Protein AF-A0A4V3WN75-F1 (afdb_monomer_lite)

pLDDT: mean 80.57, std 17.69, range [36.09, 96.06]

Foldseek 3Di:
DDDDDDDDPDPPPPPPDDDPDDPPPQPPVRVVVVVVVVVVVVVVVVVVVVVVVVVVVVVVVVVVVVVVVLVVDDPVVSVVVVVVVVVVVVVVVVVVVVVVVVVVVVVVVCVVPNDDDDDDPVCVVVDDPVVVVVVVVVVVVVVVPGD

Secondary structure (DSSP, 8-state):
---------------------------HHHHHHHHHHHHHHHHHHHHHHHHHHHHHHHHHHHHHHHHHHHHHS-HHHHHHHHHHHHHHHHHHHHHHHHHHHHHHHHHHHHHHH--------TTGGGS-HHHHHHHHHHHHHHHHT--

Radius of gyration: 31.67 Å; chains: 1; bounding box: 72×55×80 Å

Sequence (147 aa):
MEETKENEEITVENEANDSGSPPAALSKNAQKKLVKQQRREAKKAEKKAAMKEQKKREAERKRKEWDEMLGSLTEEERSKVIESRKGMRKERMEKRSEERDKKIERLSAAKQHGQNIVLDLQFSHLMTPSEINSLVQQVFFASLFLP

Structure (mmCIF, N/CA/C/O backbone):
data_AF-A0A4V3WN75-F1
#
_entry.id   AF-A0A4V3WN75-F1
#
loop_
_atom_site.group_PDB
_atom_site.id
_atom_site.type_symbol
_atom_site.label_atom_id
_atom_site.label_alt_id
_atom_site.label_comp_id
_atom_site.label_asym_id
_atom_site.label_entity_id
_atom_site.label_seq_id
_atom_site.pdbx_PDB_ins_code
_atom_site.Cartn_x
_atom_site.Cartn_y
_atom_site.Cartn_z
_atom_site.occupancy
_atom_site.B_iso_or_equiv
_atom_site.auth_seq_id
_atom_site.auth_comp_id
_atom_site.auth_asym_id
_atom_site.auth_atom_id
_atom_site.pdbx_PDB_model_num
ATOM 1 N N . MET A 1 1 ? 41.779 -10.413 42.296 1.00 40.72 1 MET A N 1
ATOM 2 C CA . MET A 1 1 ? 40.629 -11.052 41.631 1.00 40.72 1 MET A CA 1
ATOM 3 C C . MET A 1 1 ? 39.692 -9.919 41.261 1.00 40.72 1 MET A C 1
ATOM 5 O O . MET A 1 1 ? 38.947 -9.451 42.109 1.00 40.72 1 MET A O 1
ATOM 9 N N . GLU A 1 2 ? 40.084 -9.173 40.231 1.00 42.94 2 GLU A N 1
ATOM 10 C CA . GLU A 1 2 ? 39.791 -9.441 38.801 1.00 42.94 2 GLU A CA 1
ATOM 11 C C . GLU A 1 2 ? 38.409 -8.883 38.469 1.00 42.94 2 GLU A C 1
ATOM 13 O O . GLU A 1 2 ? 37.389 -9.378 38.930 1.00 42.94 2 GLU A O 1
ATOM 18 N N . GLU A 1 3 ? 38.403 -7.649 37.971 1.00 39.78 3 GLU A N 1
ATOM 19 C CA . GLU A 1 3 ? 38.390 -7.324 36.533 1.00 39.78 3 GLU A CA 1
ATOM 20 C C . GLU A 1 3 ? 36.990 -7.511 35.945 1.00 39.78 3 GLU A C 1
ATOM 22 O O . GLU A 1 3 ? 36.587 -8.597 35.537 1.00 39.78 3 GLU A O 1
ATOM 27 N N . THR A 1 4 ? 36.258 -6.402 35.848 1.00 43.72 4 THR A N 1
ATOM 28 C CA . THR A 1 4 ? 35.218 -6.263 34.827 1.00 43.72 4 THR A CA 1
ATOM 29 C C . THR A 1 4 ? 35.635 -5.131 33.904 1.00 43.72 4 THR A C 1
ATOM 31 O O . THR A 1 4 ? 35.861 -4.002 34.326 1.00 43.72 4 THR A O 1
ATOM 34 N N . LYS A 1 5 ? 35.854 -5.539 32.656 1.00 47.25 5 LYS A N 1
ATOM 35 C CA . LYS A 1 5 ? 36.450 -4.805 31.549 1.00 47.25 5 LYS A CA 1
ATOM 36 C C . LYS A 1 5 ? 35.663 -3.546 31.203 1.00 47.25 5 LYS A C 1
ATOM 38 O O . LYS A 1 5 ? 34.451 -3.595 30.993 1.00 47.25 5 LYS A O 1
ATOM 43 N N . GLU A 1 6 ? 36.409 -2.457 31.089 1.00 44.34 6 GLU A N 1
ATOM 44 C CA . GLU A 1 6 ? 36.074 -1.275 30.307 1.00 44.34 6 GLU A CA 1
ATOM 45 C C . GLU A 1 6 ? 35.770 -1.715 28.8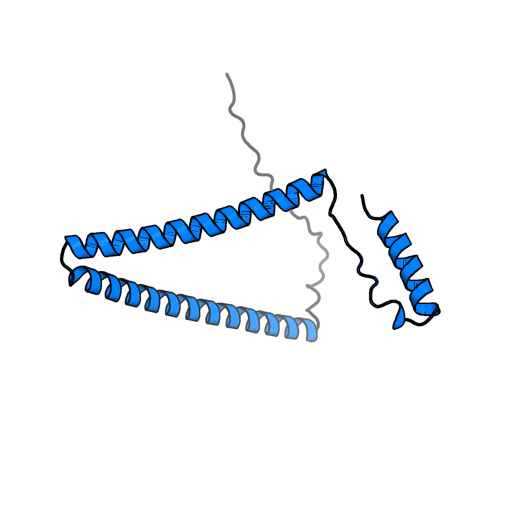68 1.00 44.34 6 GLU A C 1
ATOM 47 O O . GLU A 1 6 ? 36.532 -2.475 28.271 1.00 44.34 6 GLU A O 1
ATOM 52 N N . ASN A 1 7 ? 34.626 -1.288 28.330 1.00 45.09 7 ASN A N 1
ATOM 53 C CA . ASN A 1 7 ? 34.304 -1.467 26.919 1.00 45.09 7 ASN A CA 1
ATOM 54 C C . ASN A 1 7 ? 34.463 -0.111 26.237 1.00 45.09 7 ASN A C 1
ATOM 56 O O . ASN A 1 7 ? 33.758 0.847 26.553 1.00 45.09 7 ASN A O 1
ATOM 60 N N . GLU A 1 8 ? 35.443 -0.084 25.345 1.00 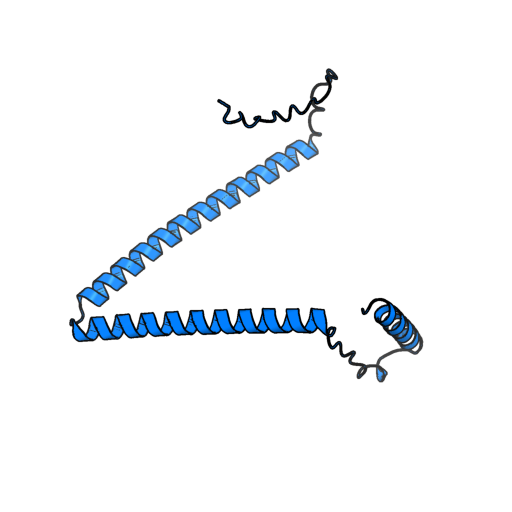45.97 8 GLU A N 1
ATOM 61 C CA . GLU A 1 8 ? 35.992 1.049 24.617 1.00 45.97 8 GLU A CA 1
ATOM 62 C C . GLU A 1 8 ? 34.919 1.798 23.814 1.00 45.97 8 GLU A C 1
ATOM 64 O O . GLU A 1 8 ? 34.273 1.254 22.913 1.00 45.97 8 GLU A O 1
ATOM 69 N N . GLU A 1 9 ? 34.755 3.083 24.119 1.00 41.62 9 GLU A N 1
ATOM 70 C CA . GLU A 1 9 ? 34.101 4.041 23.237 1.00 41.62 9 GLU A CA 1
ATOM 71 C C . GLU A 1 9 ? 35.066 4.332 22.082 1.00 41.62 9 GLU A C 1
ATOM 73 O O . GLU A 1 9 ? 35.965 5.163 22.187 1.00 41.62 9 GLU A O 1
ATOM 78 N N . ILE A 1 10 ? 34.920 3.586 20.985 1.00 41.56 10 ILE A N 1
ATOM 79 C CA . ILE A 1 10 ? 35.647 3.844 19.741 1.00 41.56 10 ILE A CA 1
ATOM 80 C C . ILE A 1 10 ? 35.120 5.159 19.160 1.00 41.56 10 ILE A C 1
ATOM 82 O O . ILE A 1 10 ? 34.100 5.215 18.467 1.00 41.56 10 ILE A O 1
ATOM 86 N N . THR A 1 11 ? 35.851 6.225 19.456 1.00 37.69 11 THR A N 1
ATOM 87 C CA . THR A 1 11 ? 35.901 7.465 18.695 1.00 37.69 11 THR A CA 1
ATOM 88 C C . THR A 1 11 ? 36.297 7.146 17.254 1.00 37.69 11 THR A C 1
ATOM 90 O O . THR A 1 11 ? 37.451 6.863 16.948 1.00 37.69 11 THR A O 1
ATOM 93 N N . VAL A 1 12 ? 35.335 7.198 16.331 1.00 43.03 12 VAL A N 1
ATOM 94 C CA . VAL A 1 12 ? 35.658 7.287 14.901 1.00 43.03 12 VAL A CA 1
ATOM 95 C C . VAL A 1 12 ? 35.895 8.757 14.586 1.00 43.03 12 VAL A C 1
ATOM 97 O O . VAL A 1 12 ? 34.994 9.493 14.178 1.00 43.03 12 VAL A O 1
A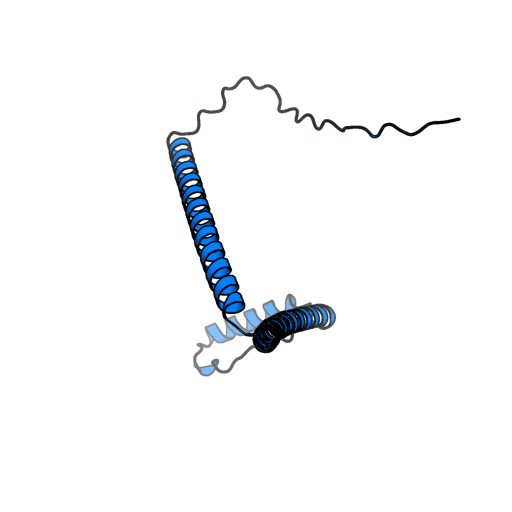TOM 100 N N . GLU A 1 13 ? 37.127 9.184 14.835 1.00 37.66 13 GLU A N 1
ATOM 101 C CA . GLU A 1 13 ? 37.688 10.410 14.290 1.00 37.66 13 GLU A CA 1
ATOM 102 C C . GLU A 1 13 ? 37.754 10.254 12.766 1.00 37.66 13 GLU A C 1
ATOM 104 O O . GLU A 1 13 ? 38.574 9.521 12.221 1.00 37.66 13 GLU A O 1
ATOM 109 N N . ASN A 1 14 ? 36.838 10.911 12.052 1.00 40.62 14 ASN A N 1
ATOM 110 C CA . ASN A 1 14 ? 37.013 11.126 10.621 1.00 40.62 14 ASN A CA 1
ATOM 111 C C . ASN A 1 14 ? 38.048 12.238 10.449 1.00 40.62 14 ASN A C 1
ATOM 113 O O . ASN A 1 14 ? 37.702 13.420 10.381 1.00 40.62 14 ASN A O 1
ATOM 117 N N . GLU A 1 15 ? 39.315 11.838 10.372 1.00 41.19 15 GLU A N 1
ATOM 118 C CA . GLU A 1 15 ? 40.395 12.640 9.810 1.00 41.19 15 GLU A CA 1
ATOM 119 C C . GLU A 1 15 ? 40.069 12.973 8.343 1.00 41.19 15 GLU A C 1
ATOM 121 O O . GLU A 1 15 ? 40.392 12.243 7.407 1.00 41.19 15 GLU A O 1
ATOM 126 N N . ALA A 1 16 ? 39.402 14.105 8.124 1.00 42.50 16 ALA A N 1
ATOM 127 C CA . ALA A 1 16 ? 39.393 14.778 6.835 1.00 42.50 16 ALA A CA 1
ATOM 128 C C . ALA A 1 16 ? 40.512 15.821 6.847 1.00 42.50 16 ALA A C 1
ATOM 130 O O . ALA A 1 16 ? 40.318 16.966 7.244 1.00 42.50 16 ALA A O 1
ATOM 131 N N . ASN A 1 17 ? 41.686 15.335 6.453 1.00 38.03 17 ASN A N 1
ATOM 132 C CA . ASN A 1 17 ? 42.842 16.036 5.908 1.00 38.03 17 ASN A CA 1
ATOM 133 C C . ASN A 1 17 ? 42.662 17.556 5.700 1.00 38.03 17 ASN A C 1
ATOM 135 O O . ASN A 1 17 ? 41.849 18.002 4.882 1.00 38.03 17 ASN A O 1
ATOM 139 N N . ASP A 1 18 ? 43.491 18.324 6.405 1.00 42.84 18 ASP A N 1
ATOM 140 C CA . ASP A 1 18 ? 43.749 19.736 6.155 1.00 42.84 18 ASP A CA 1
ATOM 141 C C . ASP A 1 18 ? 44.223 19.930 4.707 1.00 42.84 18 ASP A C 1
ATOM 143 O O . ASP A 1 18 ? 45.334 19.579 4.314 1.00 42.84 18 ASP A O 1
ATOM 147 N N . SER A 1 19 ? 43.350 20.509 3.892 1.00 36.09 19 SER A N 1
ATOM 148 C CA . SER A 1 19 ? 43.785 21.335 2.779 1.00 36.09 19 SER A CA 1
ATOM 149 C C . SER A 1 19 ? 42.983 22.623 2.866 1.00 36.09 19 SER A C 1
ATOM 151 O O . SER A 1 19 ? 41.780 22.636 2.599 1.00 36.09 19 SER A O 1
ATOM 153 N N . GLY A 1 20 ? 43.650 23.693 3.307 1.00 40.94 20 GLY A N 1
ATOM 154 C CA . GLY A 1 20 ? 43.143 25.059 3.428 1.00 40.94 20 GLY A CA 1
ATOM 155 C C . GLY A 1 20 ? 42.614 25.636 2.112 1.00 40.94 20 GLY A C 1
ATOM 156 O O . GLY A 1 20 ? 43.184 26.554 1.529 1.00 40.94 20 GLY A O 1
ATOM 157 N N . SER A 1 21 ? 41.482 25.113 1.659 1.00 39.09 21 SER A N 1
ATOM 158 C CA . SER A 1 21 ? 40.660 25.652 0.593 1.00 39.09 21 SER A CA 1
ATOM 159 C C . SER A 1 21 ? 39.279 25.938 1.189 1.00 39.09 21 SER A C 1
ATOM 161 O O . SER A 1 21 ? 38.672 25.047 1.787 1.00 39.09 21 SER A O 1
ATOM 163 N N . PRO A 1 22 ? 38.771 27.184 1.108 1.00 46.84 22 PRO A N 1
ATOM 164 C CA . PRO A 1 22 ? 37.424 27.477 1.578 1.00 46.84 22 PRO A CA 1
ATOM 165 C C . PRO A 1 22 ? 36.457 26.543 0.841 1.00 46.84 22 PRO A C 1
ATOM 167 O O . PRO A 1 22 ? 36.661 26.327 -0.359 1.00 46.84 22 PRO A O 1
ATOM 170 N N . PRO A 1 23 ? 35.427 25.983 1.512 1.00 54.22 23 PRO A N 1
ATOM 171 C CA . PRO A 1 23 ? 34.489 25.069 0.872 1.00 54.22 23 PRO A CA 1
ATOM 172 C C . PRO A 1 23 ? 34.001 25.748 -0.396 1.00 54.22 23 PRO A C 1
ATOM 174 O O . PRO A 1 23 ? 33.416 26.830 -0.304 1.00 54.22 23 PRO A O 1
ATOM 177 N N . ALA A 1 24 ? 34.339 25.173 -1.558 1.00 59.03 24 ALA A N 1
ATOM 178 C CA . ALA A 1 24 ? 34.107 25.796 -2.853 1.00 59.03 24 ALA A CA 1
ATOM 179 C C . ALA A 1 24 ? 32.666 26.294 -2.869 1.00 59.03 24 ALA A C 1
ATOM 181 O O . ALA A 1 24 ? 31.733 25.486 -2.829 1.00 59.03 24 ALA A O 1
ATOM 182 N N . ALA A 1 25 ? 32.502 27.622 -2.793 1.00 64.81 25 ALA A N 1
ATOM 183 C CA . ALA A 1 25 ? 31.214 28.237 -2.538 1.00 64.81 25 ALA A CA 1
ATOM 184 C C . ALA A 1 25 ? 30.254 27.673 -3.576 1.00 64.81 25 ALA A C 1
ATOM 186 O O . ALA A 1 25 ? 30.470 27.869 -4.774 1.00 64.81 25 ALA A O 1
ATOM 187 N N . LEU A 1 26 ? 29.273 26.888 -3.104 1.00 61.28 26 LEU A N 1
ATOM 188 C CA . LEU A 1 26 ? 28.343 26.149 -3.952 1.00 61.28 26 LEU A CA 1
ATOM 189 C C . LEU A 1 26 ? 27.972 27.035 -5.138 1.00 61.28 26 LEU A C 1
ATOM 191 O O . LEU A 1 26 ? 27.559 28.178 -4.932 1.00 61.28 26 LEU A O 1
ATOM 195 N N . SER A 1 27 ? 28.145 26.529 -6.362 1.00 78.12 27 SER A N 1
ATOM 196 C CA . SER A 1 27 ? 27.775 27.274 -7.569 1.00 78.12 27 SER A CA 1
ATOM 197 C C . SER A 1 27 ? 26.405 27.930 -7.363 1.00 78.12 27 SER A C 1
ATOM 199 O O . SER A 1 27 ? 25.517 27.329 -6.749 1.00 78.12 27 SER A O 1
ATOM 201 N N . LYS A 1 28 ? 26.200 29.155 -7.864 1.00 80.38 28 LYS A N 1
ATOM 202 C CA . LYS A 1 28 ? 24.950 29.927 -7.680 1.00 80.38 28 LYS A CA 1
ATOM 203 C C . LYS A 1 28 ? 23.689 29.088 -7.961 1.00 80.38 28 LYS A C 1
ATOM 205 O O . LYS A 1 28 ? 22.643 29.300 -7.349 1.00 80.38 28 LYS A O 1
ATOM 210 N N . ASN A 1 29 ? 23.791 28.096 -8.846 1.00 81.44 29 ASN A N 1
ATOM 211 C CA . ASN A 1 29 ? 22.723 27.146 -9.159 1.00 81.44 29 ASN A CA 1
ATOM 212 C C . ASN A 1 29 ? 22.500 26.081 -8.068 1.00 81.44 29 ASN A C 1
ATOM 214 O O . ASN A 1 29 ? 21.353 25.757 -7.756 1.00 81.44 29 ASN A O 1
ATOM 218 N N . ALA A 1 30 ? 23.566 25.567 -7.453 1.00 83.44 30 ALA A N 1
ATOM 219 C CA . ALA A 1 30 ? 23.499 24.633 -6.332 1.00 83.44 30 ALA A CA 1
ATOM 220 C C . ALA A 1 30 ? 22.915 25.297 -5.072 1.00 83.44 30 ALA A C 1
ATOM 222 O O . ALA A 1 30 ? 22.034 24.716 -4.439 1.00 83.44 30 ALA A O 1
ATOM 223 N N . GLN A 1 31 ? 23.285 26.551 -4.780 1.00 83.50 31 GLN A N 1
ATOM 224 C CA . GLN A 1 31 ? 22.677 27.328 -3.687 1.00 83.50 31 GLN A CA 1
ATOM 225 C C . GLN A 1 31 ? 21.171 27.534 -3.905 1.00 83.50 31 GLN A C 1
ATOM 227 O O . GLN A 1 31 ? 20.360 27.264 -3.019 1.00 83.50 31 GLN A O 1
ATOM 232 N N . LYS A 1 32 ? 20.763 27.929 -5.120 1.00 85.25 32 LYS A N 1
ATOM 233 C CA . LYS A 1 32 ? 19.339 28.067 -5.476 1.00 85.25 32 LYS A CA 1
ATOM 234 C C . LYS A 1 32 ? 18.573 26.742 -5.355 1.00 85.25 32 LYS A C 1
ATOM 236 O O . LYS A 1 32 ? 17.426 26.740 -4.901 1.00 85.25 32 LYS A O 1
ATOM 241 N N . LYS A 1 33 ? 19.183 25.613 -5.740 1.00 88.31 33 LYS A N 1
ATOM 242 C CA . LYS A 1 33 ? 18.580 24.274 -5.613 1.00 88.31 33 LYS A CA 1
ATOM 243 C C . LYS A 1 33 ? 18.393 23.881 -4.144 1.00 88.31 33 LYS A C 1
ATOM 245 O O . LYS A 1 33 ? 17.313 23.404 -3.798 1.00 88.31 33 LYS A O 1
ATOM 250 N N . LEU A 1 34 ? 19.381 24.160 -3.293 1.00 84.38 34 LEU A N 1
ATOM 251 C CA . LEU A 1 34 ? 19.327 23.887 -1.856 1.00 84.38 34 LEU A CA 1
ATOM 252 C C . LEU A 1 34 ? 18.219 24.693 -1.165 1.00 84.38 34 LEU A C 1
ATOM 254 O O . LEU A 1 34 ? 17.369 24.116 -0.491 1.00 84.38 34 LEU A O 1
ATOM 258 N N . VAL A 1 35 ? 18.135 26.002 -1.424 1.00 88.81 35 VAL A N 1
ATOM 259 C CA . VAL A 1 35 ? 17.067 26.856 -0.870 1.00 88.81 35 VAL A CA 1
ATOM 260 C C . VAL A 1 35 ? 15.682 26.369 -1.315 1.00 88.81 35 VAL A C 1
ATOM 262 O O . VAL A 1 35 ? 14.734 26.336 -0.528 1.00 88.81 35 VAL A O 1
ATOM 265 N N . LYS A 1 36 ? 15.535 25.943 -2.577 1.00 91.12 36 LYS A N 1
ATOM 266 C CA . LYS A 1 36 ? 14.273 25.379 -3.085 1.00 91.12 36 LYS A CA 1
ATOM 267 C C . LYS A 1 36 ? 13.915 24.056 -2.403 1.00 91.12 36 LYS A C 1
ATOM 269 O O . LYS A 1 36 ? 12.735 23.818 -2.143 1.00 91.12 36 LYS A O 1
ATOM 274 N N . GLN A 1 37 ? 14.901 23.205 -2.130 1.00 91.44 37 GLN A N 1
ATOM 275 C CA . GLN A 1 37 ? 14.709 21.950 -1.410 1.00 91.44 37 GLN A CA 1
ATOM 276 C C . GLN A 1 37 ? 14.272 22.202 0.038 1.00 91.44 37 GLN A C 1
ATOM 278 O O . GLN A 1 37 ? 13.217 21.710 0.433 1.00 91.44 37 GLN A O 1
ATOM 283 N N . GLN A 1 38 ? 14.980 23.066 0.766 1.00 90.94 38 GLN A N 1
ATOM 284 C CA . GLN A 1 38 ? 14.638 23.446 2.141 1.00 90.94 38 GLN A CA 1
ATOM 285 C C . GLN A 1 38 ? 13.223 24.033 2.239 1.00 90.94 38 GLN A C 1
ATOM 287 O O . GLN A 1 38 ? 12.440 23.636 3.097 1.00 90.94 38 GLN A O 1
ATOM 292 N N . ARG A 1 39 ? 12.827 24.905 1.299 1.00 91.94 39 ARG A N 1
ATOM 293 C CA . ARG A 1 39 ? 11.453 25.441 1.239 1.00 91.94 39 ARG A CA 1
ATOM 294 C C . ARG A 1 39 ? 10.399 24.352 1.028 1.00 91.94 39 ARG A C 1
ATOM 296 O O . ARG A 1 39 ? 9.307 24.434 1.588 1.00 91.94 39 ARG A O 1
ATOM 303 N N . ARG A 1 40 ? 10.690 23.337 0.209 1.00 90.94 40 ARG A N 1
ATOM 304 C CA . ARG A 1 40 ? 9.773 22.206 -0.019 1.00 90.94 40 ARG A CA 1
ATOM 305 C C . ARG A 1 40 ? 9.661 21.320 1.214 1.00 90.94 40 ARG A C 1
ATOM 307 O O . ARG A 1 40 ? 8.552 20.911 1.547 1.00 90.94 40 ARG A O 1
ATOM 314 N N . GLU A 1 41 ? 10.775 21.036 1.874 1.00 91.06 41 GLU A N 1
ATOM 315 C CA . GLU A 1 41 ? 10.818 20.227 3.092 1.00 91.06 41 GLU A CA 1
ATOM 316 C C . GLU A 1 41 ? 10.104 20.928 4.250 1.00 91.06 41 GLU A C 1
ATOM 318 O O . GLU A 1 41 ? 9.228 20.319 4.862 1.00 91.06 41 GLU A O 1
ATOM 323 N N . ALA A 1 42 ? 10.354 22.225 4.455 1.00 90.31 42 ALA A N 1
ATOM 324 C CA . ALA A 1 42 ? 9.647 23.043 5.440 1.00 90.31 42 ALA A CA 1
ATOM 325 C C . ALA A 1 42 ? 8.132 23.061 5.181 1.00 90.31 42 ALA A C 1
ATOM 327 O O . ALA A 1 42 ? 7.344 22.730 6.064 1.00 90.31 42 ALA A O 1
ATOM 328 N N . LYS A 1 43 ? 7.707 23.315 3.934 1.00 89.94 43 LYS A N 1
ATOM 329 C CA . LYS A 1 43 ? 6.282 23.296 3.559 1.00 89.94 43 LYS A CA 1
ATOM 330 C C . LYS A 1 43 ? 5.651 21.907 3.712 1.00 89.94 43 LYS A C 1
ATOM 332 O O . LYS A 1 43 ? 4.468 21.786 4.024 1.00 89.94 43 LYS A O 1
ATOM 337 N N . LYS A 1 44 ? 6.410 20.834 3.472 1.00 93.50 44 LYS A N 1
ATOM 338 C CA . LYS A 1 44 ? 5.945 19.453 3.671 1.00 93.50 44 LYS A CA 1
ATOM 339 C C . LYS A 1 44 ? 5.799 19.133 5.159 1.00 93.50 44 LYS A C 1
ATOM 341 O O . LYS A 1 44 ? 4.825 18.481 5.530 1.00 93.50 44 LYS A O 1
ATOM 346 N N . ALA A 1 45 ? 6.726 19.597 5.994 1.00 90.12 45 ALA A N 1
ATOM 347 C CA . ALA A 1 45 ? 6.676 19.437 7.442 1.00 90.12 45 ALA A CA 1
ATOM 348 C C . ALA A 1 45 ? 5.494 20.202 8.050 1.00 90.12 45 ALA A C 1
ATOM 350 O O . ALA A 1 45 ? 4.722 19.609 8.798 1.00 90.12 45 ALA A O 1
ATOM 351 N N . GLU A 1 46 ? 5.283 21.455 7.646 1.00 88.56 46 GLU A N 1
ATOM 352 C CA . GLU A 1 46 ? 4.147 22.282 8.070 1.00 88.56 46 GLU A CA 1
ATOM 353 C C . GLU A 1 46 ? 2.809 21.626 7.705 1.00 88.56 46 GLU A C 1
ATOM 355 O O . GLU A 1 46 ? 1.962 21.400 8.566 1.00 88.56 46 GLU A O 1
ATOM 360 N N . LYS A 1 47 ? 2.643 21.195 6.446 1.00 89.62 47 LYS A N 1
ATOM 361 C CA . LYS A 1 47 ? 1.435 20.471 6.017 1.00 89.62 47 LYS A CA 1
ATOM 362 C C . LYS A 1 47 ? 1.227 19.172 6.792 1.00 89.62 47 LYS A C 1
ATOM 364 O O . LYS A 1 47 ? 0.097 18.827 7.129 1.00 89.62 47 LYS A O 1
ATOM 369 N N . LYS A 1 48 ? 2.302 18.432 7.073 1.00 92.56 48 LYS A N 1
ATOM 370 C CA . LYS A 1 48 ? 2.232 17.199 7.865 1.00 92.56 48 LYS A CA 1
ATOM 371 C C . LYS A 1 48 ? 1.838 17.490 9.316 1.00 92.56 48 LYS A C 1
ATOM 373 O O . LYS A 1 48 ? 1.065 16.718 9.879 1.00 92.56 48 LYS A O 1
ATOM 378 N N . ALA A 1 49 ? 2.327 18.582 9.899 1.00 90.31 49 ALA A N 1
ATOM 379 C CA . ALA A 1 49 ? 1.955 19.027 11.237 1.00 90.31 49 ALA A CA 1
ATOM 380 C C . ALA A 1 49 ? 0.480 19.451 11.293 1.00 90.31 49 ALA A C 1
ATOM 382 O O . ALA A 1 49 ? -0.256 18.919 12.121 1.00 90.31 49 ALA A O 1
ATOM 383 N N . ALA A 1 50 ? 0.022 20.275 10.346 1.00 89.38 50 ALA A N 1
ATOM 384 C CA . ALA A 1 50 ? -1.374 20.700 10.242 1.00 89.38 50 ALA A CA 1
ATOM 385 C C . ALA A 1 50 ? -2.334 19.509 10.075 1.00 89.38 50 ALA A C 1
ATOM 387 O O . ALA A 1 50 ? -3.324 19.396 10.796 1.00 89.38 50 ALA A O 1
ATOM 388 N N . MET A 1 51 ? -2.007 18.548 9.201 1.00 89.62 51 MET A N 1
ATOM 389 C CA . MET A 1 51 ? -2.802 17.321 9.059 1.00 89.62 51 MET A CA 1
ATOM 390 C C . MET A 1 51 ? -2.805 16.474 10.336 1.00 89.62 51 MET A C 1
ATOM 392 O O . MET A 1 51 ? -3.821 15.867 10.672 1.00 89.62 51 MET A O 1
ATOM 396 N N . LYS A 1 52 ? -1.681 16.404 11.062 1.00 91.31 52 LYS A N 1
ATOM 397 C CA . LYS A 1 52 ? -1.597 15.660 12.326 1.00 91.31 52 LYS A CA 1
ATOM 398 C C . LYS A 1 52 ? -2.448 16.321 13.412 1.00 91.31 52 LYS A C 1
ATOM 400 O O . LYS A 1 52 ? -3.122 15.608 14.151 1.00 91.31 52 LYS A O 1
ATOM 405 N N . GLU A 1 53 ? -2.442 17.648 13.486 1.00 90.50 53 GLU A N 1
ATOM 406 C CA . GLU A 1 53 ? -3.261 18.415 14.425 1.00 90.50 53 GLU A CA 1
ATOM 407 C C . GLU A 1 53 ? -4.754 18.282 14.109 1.00 90.50 53 GLU A C 1
ATOM 409 O O . GLU A 1 53 ? -5.533 17.933 14.994 1.00 90.50 53 GLU A O 1
ATOM 414 N N . GLN A 1 54 ? -5.150 18.450 12.843 1.00 89.00 54 GLN A N 1
ATOM 415 C CA . GLN A 1 54 ? -6.536 18.252 12.419 1.00 89.00 54 GLN A CA 1
ATOM 416 C C . GLN A 1 54 ? -7.005 16.824 12.718 1.00 89.00 54 GLN A C 1
ATOM 418 O O . GLN A 1 54 ? -8.062 16.627 13.315 1.00 89.00 54 GLN A O 1
ATOM 423 N N . LYS A 1 55 ? -6.184 15.819 12.390 1.00 92.38 55 LYS A N 1
ATOM 424 C CA . LYS A 1 55 ? -6.485 14.416 12.693 1.00 92.38 55 LYS A CA 1
ATOM 425 C C . LYS A 1 55 ? -6.634 14.172 14.195 1.00 92.38 55 LYS A C 1
ATOM 427 O O . LYS A 1 55 ? -7.491 13.387 14.589 1.00 92.38 55 LYS A O 1
ATOM 432 N N . LYS A 1 56 ? -5.816 14.821 15.031 1.00 91.12 56 LYS A N 1
ATOM 433 C CA . LYS A 1 56 ? -5.926 14.729 16.493 1.00 91.12 56 LYS A CA 1
ATOM 434 C C . LYS A 1 56 ? -7.243 15.343 16.975 1.00 91.12 56 LYS A C 1
ATOM 436 O O . LYS A 1 56 ? -7.972 14.678 17.701 1.00 91.12 56 LYS A O 1
ATOM 441 N N . ARG A 1 57 ? -7.587 16.544 16.500 1.00 90.88 57 ARG A N 1
ATOM 442 C CA . ARG A 1 57 ? -8.836 17.238 16.849 1.00 90.88 57 ARG A CA 1
ATOM 443 C C . ARG A 1 57 ? -10.075 16.438 16.436 1.00 90.88 57 ARG A C 1
ATOM 445 O O . ARG A 1 57 ? -10.995 16.275 17.229 1.00 90.88 57 ARG A O 1
ATOM 452 N N . GLU A 1 58 ? -10.089 15.884 15.226 1.00 90.88 58 GLU A N 1
ATOM 453 C CA . GLU A 1 58 ? -11.191 15.032 14.758 1.00 90.88 58 GLU A CA 1
ATOM 454 C C . GLU A 1 58 ? -11.276 13.707 15.523 1.00 90.88 58 GLU A C 1
ATOM 456 O O . GLU A 1 58 ? -12.374 13.232 15.803 1.00 90.88 58 GLU A O 1
ATOM 461 N N . ALA A 1 59 ? -10.137 13.103 15.879 1.00 91.19 59 ALA A N 1
ATOM 462 C CA . ALA A 1 59 ? -10.115 11.888 16.689 1.00 91.19 59 ALA A CA 1
ATOM 463 C C . ALA A 1 59 ? -10.638 12.141 18.109 1.00 91.19 59 ALA A C 1
ATOM 465 O O . ALA A 1 59 ? -11.393 11.322 18.627 1.00 91.19 59 ALA A O 1
ATOM 466 N N . GLU A 1 60 ? -10.279 13.271 18.720 1.00 91.25 60 GLU A N 1
ATOM 467 C CA . GLU A 1 60 ? -10.806 13.690 20.022 1.00 91.25 60 GLU A CA 1
ATOM 468 C C . GLU A 1 60 ? -12.309 13.956 19.959 1.00 91.25 60 GLU A C 1
ATOM 470 O O . GLU A 1 60 ? -13.036 13.488 20.831 1.00 91.25 60 GLU A O 1
ATOM 475 N N . ARG A 1 61 ? -12.796 14.625 18.904 1.00 91.69 61 ARG A N 1
ATOM 476 C CA . ARG A 1 61 ? -14.235 14.849 18.707 1.00 91.69 61 ARG A CA 1
ATOM 477 C C . ARG A 1 61 ? -14.995 13.530 18.572 1.00 91.69 61 ARG A C 1
ATOM 479 O O . ARG A 1 61 ? -15.934 13.295 19.316 1.00 91.69 61 ARG A O 1
ATOM 486 N N . LYS A 1 62 ? -14.519 12.625 17.711 1.00 90.50 62 LYS A N 1
ATOM 487 C CA . LYS A 1 62 ? -15.113 11.289 17.535 1.00 90.50 62 LYS A CA 1
ATOM 488 C C . LYS A 1 62 ? -15.067 10.447 18.805 1.00 90.50 62 LYS A C 1
ATOM 490 O O . LYS A 1 62 ? -15.942 9.616 19.012 1.00 90.50 62 LYS A O 1
ATOM 495 N N . ARG A 1 63 ? -14.032 10.614 19.634 1.00 90.44 63 ARG A N 1
ATOM 496 C CA . ARG A 1 63 ? -13.946 9.936 20.929 1.00 90.44 63 ARG A CA 1
ATOM 497 C C . ARG A 1 63 ? -15.012 10.462 21.884 1.00 90.44 63 ARG A C 1
ATOM 499 O O . ARG A 1 63 ? -15.720 9.650 22.454 1.00 90.44 63 ARG A O 1
ATOM 506 N N . LYS A 1 64 ? -15.166 11.784 21.993 1.00 90.81 64 LYS A N 1
ATOM 507 C CA . LYS A 1 64 ? -16.216 12.402 22.816 1.00 90.81 64 LYS A CA 1
ATOM 508 C C . LYS A 1 64 ? -17.615 11.998 22.355 1.00 90.81 64 LYS A C 1
ATOM 510 O O . LYS A 1 64 ? -18.375 11.494 23.163 1.00 90.81 64 LYS A O 1
ATOM 515 N N . GLU A 1 65 ? -17.904 12.108 21.057 1.00 90.19 65 GLU A N 1
ATOM 516 C CA . GLU A 1 65 ? -19.179 11.671 20.460 1.00 90.19 65 GLU A CA 1
ATOM 517 C C . GLU A 1 65 ? -19.469 10.189 20.765 1.00 90.19 65 GLU A C 1
ATOM 519 O O . GLU A 1 65 ? -20.598 9.808 21.061 1.00 90.19 65 GLU A O 1
ATOM 524 N N . TRP A 1 66 ? -18.440 9.338 20.718 1.00 88.44 66 TRP A N 1
ATOM 525 C CA . TRP A 1 66 ? -18.568 7.921 21.049 1.00 88.44 66 TRP A CA 1
ATOM 526 C C . TRP A 1 66 ? -18.819 7.678 22.541 1.00 88.44 66 TRP A C 1
ATOM 528 O O . TRP A 1 66 ? -19.655 6.847 22.888 1.00 88.44 66 TRP A O 1
ATOM 538 N N . ASP A 1 67 ? -18.106 8.389 23.414 1.00 88.12 67 ASP A N 1
ATOM 539 C CA . ASP A 1 67 ? -18.259 8.280 24.865 1.00 88.12 67 ASP A CA 1
ATOM 540 C C . ASP A 1 67 ? -19.642 8.804 25.307 1.00 88.12 67 ASP A C 1
ATOM 542 O O . ASP A 1 67 ? -20.283 8.190 26.157 1.00 88.12 67 ASP A O 1
ATOM 546 N N . GLU A 1 68 ? -20.153 9.866 24.675 1.00 89.06 68 GLU A N 1
ATOM 547 C CA . GLU A 1 68 ? -21.514 10.390 24.864 1.00 89.06 68 GLU A CA 1
ATOM 548 C C . GLU A 1 68 ? -22.586 9.413 24.357 1.00 89.06 68 GLU A C 1
ATOM 550 O O . GLU A 1 68 ? -23.543 9.124 25.074 1.00 89.06 68 GLU A O 1
ATOM 555 N N . MET A 1 69 ? -22.406 8.836 23.161 1.00 88.06 69 MET A N 1
ATOM 556 C CA . MET A 1 69 ? -23.300 7.801 22.628 1.00 88.06 69 MET A CA 1
ATOM 557 C C . MET A 1 69 ? -23.364 6.597 23.572 1.00 88.06 69 MET A C 1
ATOM 559 O O . MET A 1 69 ? -24.457 6.151 23.918 1.00 88.06 69 MET A O 1
ATOM 563 N N . LEU A 1 70 ? -22.212 6.104 24.043 1.00 87.44 70 LEU A N 1
ATOM 564 C CA . LEU A 1 70 ? -22.173 5.055 25.061 1.00 87.44 70 LEU A CA 1
ATOM 565 C C . LEU A 1 70 ? -22.864 5.514 26.346 1.00 87.44 70 LEU A C 1
ATOM 567 O O . LEU A 1 70 ? -23.675 4.768 26.875 1.00 87.44 70 LEU A O 1
ATOM 571 N N . GLY A 1 71 ? -22.616 6.740 26.807 1.00 85.38 71 GLY A N 1
ATOM 572 C CA . GLY A 1 71 ? -23.237 7.336 27.992 1.00 85.38 71 GLY A CA 1
ATOM 573 C C . GLY A 1 71 ? -24.764 7.477 27.929 1.00 85.38 71 GLY A C 1
ATOM 574 O O . GLY A 1 71 ? -25.403 7.521 28.978 1.00 85.38 71 GLY A O 1
ATOM 575 N N . SER A 1 72 ? -25.352 7.501 26.732 1.00 84.88 72 SER A N 1
ATOM 576 C CA . SER A 1 72 ? -26.806 7.572 26.525 1.00 84.88 72 SER A CA 1
ATOM 577 C C . SER A 1 72 ? -27.519 6.210 26.509 1.00 84.88 72 SER A C 1
ATOM 579 O O . SER A 1 72 ? -28.732 6.155 26.679 1.00 84.88 72 SER A O 1
ATOM 581 N N . LEU A 1 73 ? -26.777 5.112 26.326 1.00 87.06 73 LEU A N 1
ATOM 582 C CA . LEU A 1 73 ? -27.316 3.748 26.234 1.00 87.06 73 LEU A CA 1
ATOM 583 C C . LEU A 1 73 ? -27.467 3.104 27.619 1.00 87.06 73 LEU A C 1
ATOM 585 O O . LEU A 1 73 ? -26.779 3.496 28.566 1.00 87.06 73 LEU A O 1
ATOM 589 N N . THR A 1 74 ? -28.306 2.073 27.734 1.00 88.00 74 THR A N 1
ATOM 590 C CA . THR A 1 74 ? -28.365 1.221 28.937 1.00 88.00 74 THR A CA 1
ATOM 591 C C . THR A 1 74 ? -27.135 0.306 29.034 1.00 88.00 74 THR A C 1
ATOM 593 O O . THR A 1 74 ? -26.420 0.096 28.053 1.00 88.00 74 THR A O 1
ATOM 596 N N . GLU A 1 75 ? -26.836 -0.239 30.214 1.00 81.75 75 GLU A N 1
ATOM 597 C CA . GLU A 1 75 ? -25.605 -1.014 30.456 1.00 81.75 75 GLU A CA 1
ATOM 598 C C . GLU A 1 75 ? -25.502 -2.292 29.597 1.00 81.75 75 GLU A C 1
ATOM 600 O O . GLU A 1 75 ? -24.432 -2.626 29.073 1.00 81.75 75 GLU A O 1
ATOM 605 N N . GLU A 1 76 ? -26.635 -2.950 29.349 1.00 79.94 76 GLU A N 1
ATOM 606 C CA . GLU A 1 76 ? -26.724 -4.124 28.477 1.00 79.94 76 GLU A CA 1
ATOM 607 C C . GLU A 1 76 ? -26.479 -3.773 27.001 1.00 79.94 76 GLU A C 1
ATOM 609 O O . GLU A 1 76 ? -25.771 -4.484 26.282 1.00 79.94 76 GLU A O 1
ATOM 614 N N . GLU A 1 77 ? -27.025 -2.650 26.533 1.00 82.81 77 GLU A N 1
ATOM 615 C CA . GLU A 1 77 ? -26.843 -2.181 25.157 1.00 82.81 77 GLU A CA 1
ATOM 616 C C . GLU A 1 77 ? -25.418 -1.673 24.912 1.00 82.81 77 GLU A C 1
ATOM 618 O O . GLU A 1 77 ? -24.824 -1.977 23.873 1.00 82.81 77 GLU A O 1
ATOM 623 N N . ARG A 1 78 ? -24.818 -0.973 25.888 1.00 87.06 78 ARG A N 1
ATOM 624 C CA . ARG A 1 78 ? -23.401 -0.564 25.847 1.00 87.06 78 ARG A CA 1
ATOM 625 C C . ARG A 1 78 ? -22.487 -1.763 25.639 1.00 87.06 78 ARG A C 1
ATOM 627 O O . ARG A 1 78 ? -21.602 -1.724 24.782 1.00 87.06 78 ARG A O 1
ATOM 634 N N . SER A 1 79 ? -22.718 -2.829 26.401 1.00 84.06 79 SER A N 1
ATOM 635 C CA . SER A 1 79 ? -21.908 -4.047 26.356 1.00 84.06 79 SER A CA 1
ATOM 636 C C . SER A 1 79 ? -21.974 -4.709 24.977 1.00 84.06 79 SER A C 1
ATOM 638 O O . SER A 1 79 ? -20.933 -4.956 24.364 1.00 84.06 79 SER A O 1
ATOM 640 N N . LYS A 1 80 ? -23.181 -4.857 24.410 1.00 88.00 80 LYS A N 1
ATOM 641 C CA . LYS A 1 80 ? -23.384 -5.396 23.051 1.00 88.00 80 LYS A CA 1
ATOM 642 C C . LYS A 1 80 ? -22.671 -4.572 21.974 1.00 88.00 80 LYS A C 1
ATOM 644 O O . LYS A 1 80 ? -22.041 -5.127 21.070 1.00 88.00 80 LYS A O 1
ATOM 649 N N . VAL A 1 81 ? -22.734 -3.242 22.064 1.00 85.06 81 VAL A N 1
ATOM 650 C CA . VAL A 1 81 ? -22.090 -2.334 21.097 1.00 85.06 81 VAL A CA 1
ATOM 651 C C . VAL A 1 81 ? -20.560 -2.434 21.164 1.00 85.06 81 VAL A C 1
ATOM 653 O O . VAL A 1 81 ? -19.889 -2.468 20.125 1.00 85.06 81 VAL A O 1
ATOM 656 N N . ILE A 1 82 ? -19.990 -2.517 22.369 1.00 86.75 82 ILE A N 1
ATOM 657 C CA . ILE A 1 82 ? -18.543 -2.670 22.571 1.00 86.75 82 ILE A CA 1
ATOM 658 C C . ILE A 1 82 ? -18.062 -4.022 22.032 1.00 86.75 82 ILE A C 1
ATOM 660 O O . ILE A 1 82 ? -17.060 -4.072 21.309 1.00 86.75 82 ILE A O 1
ATOM 664 N N . GLU A 1 83 ? -18.777 -5.105 22.336 1.00 87.62 83 GLU A N 1
ATOM 665 C CA . GLU A 1 83 ? -18.443 -6.454 21.874 1.00 87.62 83 GLU A CA 1
ATOM 666 C C . GLU A 1 83 ? -18.512 -6.583 20.354 1.00 87.62 83 GLU A C 1
ATOM 668 O O . GLU A 1 83 ? -17.549 -7.049 19.744 1.00 87.62 83 GLU A O 1
ATOM 673 N N . SER A 1 84 ? -19.576 -6.078 19.722 1.00 86.75 84 SER A N 1
ATOM 674 C CA . SER A 1 84 ? -19.703 -6.051 18.258 1.00 86.75 84 SER A CA 1
ATOM 675 C C . SER A 1 84 ? -18.533 -5.307 17.603 1.00 86.75 84 SER A C 1
ATOM 677 O O . SER A 1 84 ? -17.880 -5.804 16.678 1.00 86.75 84 SER A O 1
ATOM 679 N N . ARG A 1 85 ? -18.163 -4.137 18.144 1.00 87.12 85 ARG A N 1
ATOM 680 C CA . ARG A 1 85 ? -17.028 -3.353 17.636 1.00 87.12 85 ARG A CA 1
ATOM 681 C C . ARG A 1 85 ? -15.687 -4.069 17.828 1.00 87.12 85 ARG A C 1
ATOM 683 O O . ARG A 1 85 ? -14.817 -3.975 16.954 1.00 87.12 85 ARG A O 1
ATOM 690 N N . LYS A 1 86 ? -15.506 -4.776 18.949 1.00 87.94 86 LYS A N 1
ATOM 691 C CA . LYS A 1 86 ? -14.313 -5.585 19.244 1.00 87.94 86 LYS A CA 1
ATOM 692 C C . LYS A 1 86 ? -14.221 -6.795 18.311 1.00 87.94 86 LYS A C 1
ATOM 694 O O . LYS A 1 86 ? -13.146 -7.022 17.756 1.00 87.94 86 LYS A O 1
ATOM 699 N N . GLY A 1 87 ? -15.334 -7.489 18.071 1.00 87.38 87 GLY A N 1
ATOM 700 C CA . GLY A 1 87 ? -15.449 -8.601 17.124 1.00 87.38 87 GLY A CA 1
ATOM 701 C C . GLY A 1 87 ? -15.057 -8.185 15.709 1.00 87.38 87 GLY A C 1
ATOM 702 O O . GLY A 1 87 ? -14.088 -8.707 15.166 1.00 87.38 87 GLY A O 1
ATOM 703 N N . MET A 1 88 ? -15.678 -7.127 15.176 1.00 85.19 88 MET A N 1
ATOM 704 C CA . MET A 1 88 ? -15.341 -6.589 13.848 1.00 85.19 88 MET A CA 1
ATOM 705 C C . MET A 1 88 ? -13.881 -6.134 13.716 1.00 85.19 88 MET A C 1
ATOM 707 O O . MET A 1 88 ? -13.325 -6.076 12.616 1.00 85.19 88 MET A O 1
ATOM 711 N N . ARG A 1 89 ? -13.251 -5.685 14.809 1.00 85.81 89 ARG A N 1
ATOM 712 C CA . ARG A 1 89 ? -11.828 -5.317 14.795 1.00 85.81 89 ARG A CA 1
ATOM 713 C C . ARG A 1 89 ? -10.945 -6.560 14.786 1.00 85.81 89 ARG A C 1
ATOM 715 O O . ARG A 1 89 ? -9.959 -6.562 14.053 1.00 85.81 89 ARG A O 1
ATOM 722 N N . LYS A 1 90 ? -11.288 -7.570 15.589 1.00 91.00 90 LYS A N 1
ATOM 723 C CA . LYS A 1 90 ? -10.578 -8.848 15.653 1.00 91.00 90 LYS A CA 1
ATOM 724 C C . LYS A 1 90 ? -10.617 -9.543 14.294 1.00 91.00 90 LYS A C 1
ATOM 726 O O . LYS A 1 90 ? -9.555 -9.781 13.740 1.00 91.00 90 LYS A O 1
ATOM 731 N N . GLU A 1 91 ? -11.799 -9.700 13.708 1.00 89.00 91 GLU A N 1
ATOM 732 C CA . GLU A 1 91 ? -11.994 -10.331 12.396 1.00 89.00 91 GLU A CA 1
ATOM 733 C C . GLU A 1 91 ? -11.202 -9.619 11.286 1.00 89.00 91 GLU A C 1
ATOM 735 O O . GLU A 1 91 ? -10.490 -10.244 10.506 1.00 89.00 91 GLU A O 1
ATOM 740 N N . ARG A 1 92 ? -11.233 -8.278 11.243 1.00 89.12 92 ARG A N 1
ATOM 741 C CA . ARG A 1 92 ? -10.441 -7.513 10.260 1.00 89.12 92 ARG A CA 1
ATOM 742 C C . ARG A 1 92 ? -8.935 -7.674 10.440 1.00 89.12 92 ARG A C 1
ATOM 744 O O . ARG A 1 92 ? -8.196 -7.587 9.460 1.00 89.12 92 ARG A O 1
ATOM 751 N N . MET A 1 93 ? -8.470 -7.809 11.679 1.00 87.75 93 MET A N 1
ATOM 752 C CA . MET A 1 93 ? -7.053 -8.030 11.964 1.00 87.75 93 MET A CA 1
ATOM 753 C C . MET A 1 93 ? -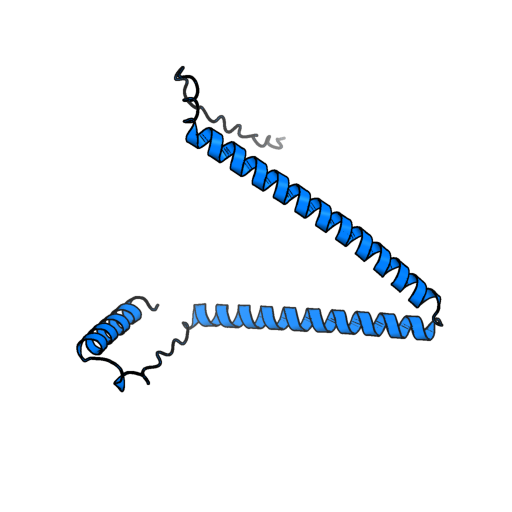6.639 -9.452 11.604 1.00 87.75 93 MET A C 1
ATOM 755 O O . MET A 1 93 ? -5.605 -9.607 10.968 1.00 87.75 93 MET A O 1
ATOM 759 N N . GLU A 1 94 ? -7.469 -10.432 11.946 1.00 91.62 94 GLU A N 1
ATOM 760 C CA . GLU A 1 94 ? -7.291 -11.854 11.657 1.00 91.62 94 GLU A CA 1
ATOM 761 C C . GLU A 1 94 ? -7.247 -12.115 10.150 1.00 91.62 94 GLU A C 1
ATOM 763 O O . GLU A 1 94 ? -6.257 -12.637 9.646 1.00 91.62 94 GLU A O 1
ATOM 768 N N . LYS A 1 95 ? -8.209 -11.580 9.389 1.00 92.44 95 LYS A N 1
ATOM 769 C CA . LYS A 1 95 ? -8.188 -11.656 7.923 1.00 92.44 95 LYS A CA 1
ATOM 770 C C . LYS A 1 95 ? -6.916 -11.046 7.327 1.00 92.44 95 LYS A C 1
ATOM 772 O O . LYS A 1 95 ? -6.326 -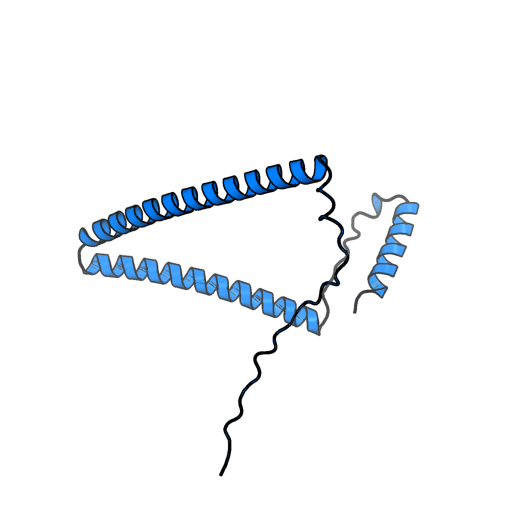11.598 6.403 1.00 92.44 95 LYS A O 1
ATOM 777 N N . ARG A 1 96 ? -6.456 -9.909 7.864 1.00 90.06 96 ARG A N 1
ATOM 778 C CA . ARG A 1 96 ? -5.224 -9.259 7.389 1.00 90.06 96 ARG A CA 1
ATOM 779 C C . ARG A 1 96 ? -3.971 -10.064 7.740 1.00 90.06 96 ARG A C 1
ATOM 781 O O . ARG A 1 96 ? -3.034 -10.061 6.942 1.00 90.06 96 ARG A O 1
ATOM 788 N N . SER A 1 97 ? -3.907 -10.680 8.922 1.00 91.31 97 SER A N 1
ATOM 789 C CA . SER A 1 97 ? -2.793 -11.567 9.272 1.00 91.31 97 SER A CA 1
ATOM 790 C C . SER A 1 97 ? -2.802 -12.803 8.389 1.00 91.31 97 SER A C 1
ATOM 792 O O . SER A 1 97 ? -1.789 -13.068 7.761 1.00 91.31 97 SER A O 1
ATOM 794 N N . GLU A 1 98 ? -3.950 -13.452 8.204 1.00 92.88 98 GLU A N 1
ATOM 795 C CA . GLU A 1 98 ? -4.070 -14.623 7.332 1.00 92.88 98 GLU A CA 1
ATOM 796 C C . GLU A 1 98 ? -3.651 -14.325 5.889 1.00 92.88 98 GLU A C 1
ATOM 798 O O . GLU A 1 98 ? -2.912 -15.095 5.283 1.00 92.88 98 GLU A O 1
ATOM 803 N N . GLU A 1 99 ? -4.095 -13.205 5.312 1.00 92.25 99 GLU A N 1
ATOM 804 C CA . GLU A 1 99 ? -3.689 -12.796 3.961 1.00 92.25 99 GLU A CA 1
ATOM 805 C C . GLU A 1 99 ? -2.179 -12.532 3.870 1.00 92.25 99 GLU A C 1
ATOM 807 O O . GLU A 1 99 ? -1.540 -12.874 2.869 1.00 92.25 99 GLU A O 1
ATOM 812 N N . ARG A 1 100 ? -1.590 -11.930 4.912 1.00 92.44 100 ARG A N 1
ATOM 813 C CA . ARG A 1 100 ? -0.141 -11.712 4.992 1.00 92.44 100 ARG A CA 1
ATOM 814 C C . ARG A 1 100 ? 0.600 -13.042 5.094 1.00 92.44 100 ARG A C 1
ATOM 816 O O . ARG A 1 100 ? 1.577 -13.217 4.370 1.00 92.44 100 ARG A O 1
ATOM 823 N N . ASP A 1 101 ? 0.142 -13.948 5.941 1.00 93.00 101 ASP A N 1
ATOM 824 C CA . ASP A 1 101 ? 0.792 -15.230 6.193 1.00 93.00 101 ASP A CA 1
ATOM 825 C C . ASP A 1 101 ? 0.719 -16.112 4.945 1.00 93.00 101 ASP A C 1
ATOM 827 O O . ASP A 1 101 ? 1.755 -16.577 4.479 1.00 93.00 101 ASP A O 1
ATOM 831 N N . LYS A 1 102 ? -0.443 -16.182 4.280 1.00 92.50 102 LYS A N 1
ATOM 832 C CA . LYS A 1 102 ? -0.602 -16.837 2.966 1.00 92.50 102 LYS A CA 1
ATOM 833 C C . LYS A 1 102 ? 0.337 -16.258 1.911 1.00 92.50 102 LYS A C 1
ATOM 835 O O . LYS A 1 102 ? 0.891 -16.985 1.088 1.00 92.50 102 LYS A O 1
ATOM 840 N N . LYS A 1 103 ? 0.529 -14.934 1.900 1.00 90.19 103 LYS A N 1
ATOM 841 C CA . LYS A 1 103 ? 1.468 -14.288 0.974 1.00 90.19 103 LYS A CA 1
ATOM 842 C C . LYS A 1 103 ? 2.915 -14.674 1.282 1.00 90.19 103 LYS A C 1
ATOM 844 O O . LYS A 1 103 ? 3.670 -14.935 0.349 1.00 90.19 103 LYS A O 1
ATOM 849 N N . ILE A 1 104 ? 3.302 -14.685 2.556 1.00 90.06 104 ILE A N 1
ATOM 850 C CA . ILE A 1 104 ? 4.647 -15.084 2.991 1.00 90.06 104 ILE A CA 1
ATOM 851 C C . ILE A 1 104 ? 4.891 -16.551 2.642 1.00 90.06 104 ILE A C 1
ATOM 853 O O . ILE A 1 104 ? 5.916 -16.861 2.043 1.00 90.06 104 ILE A O 1
ATOM 857 N N . GLU A 1 105 ? 3.934 -17.424 2.939 1.00 91.12 105 GLU A N 1
ATOM 858 C CA . GLU A 1 105 ? 3.984 -18.847 2.624 1.00 91.12 105 GLU A CA 1
ATOM 859 C C . GLU A 1 105 ? 4.134 -19.078 1.117 1.00 91.12 105 GLU A C 1
ATOM 861 O O . GLU A 1 105 ? 5.067 -19.757 0.697 1.00 91.12 105 GLU A O 1
ATOM 866 N N . ARG A 1 106 ? 3.314 -18.420 0.284 1.00 87.56 106 ARG A N 1
ATOM 867 C CA . ARG A 1 106 ? 3.427 -18.498 -1.183 1.00 87.56 106 ARG A CA 1
ATOM 868 C C . ARG A 1 106 ? 4.806 -18.066 -1.684 1.00 87.56 106 ARG A C 1
ATOM 870 O O . ARG A 1 106 ? 5.365 -18.716 -2.563 1.00 87.56 106 ARG A O 1
ATOM 877 N N . LEU A 1 107 ? 5.342 -16.957 -1.172 1.00 85.38 107 LEU A N 1
ATOM 878 C CA . LEU A 1 107 ? 6.663 -16.461 -1.575 1.00 85.38 107 LEU A CA 1
ATOM 879 C C . LEU A 1 107 ? 7.791 -17.378 -1.084 1.00 85.38 107 LEU A C 1
ATOM 881 O O . LEU A 1 107 ? 8.770 -17.571 -1.800 1.00 85.38 107 LEU A O 1
ATOM 885 N N . SER A 1 108 ? 7.646 -17.955 0.109 1.00 86.56 108 SER A N 1
ATOM 886 C CA . SER A 1 108 ? 8.585 -18.925 0.674 1.00 86.56 108 SER A CA 1
ATOM 887 C C . SER A 1 108 ? 8.608 -20.217 -0.145 1.00 86.56 108 SER A C 1
ATOM 889 O O . SER A 1 108 ? 9.676 -20.658 -0.564 1.00 86.56 108 SER A O 1
ATOM 891 N N . ALA A 1 109 ? 7.435 -20.767 -0.469 1.00 86.38 109 ALA A N 1
ATOM 892 C CA . ALA A 1 109 ? 7.298 -21.943 -1.325 1.00 86.38 109 ALA A CA 1
ATOM 893 C C . ALA A 1 109 ? 7.875 -21.695 -2.727 1.00 86.38 109 ALA A C 1
ATOM 895 O O . ALA A 1 109 ? 8.633 -22.513 -3.240 1.00 86.38 109 ALA A O 1
ATOM 896 N N . ALA A 1 110 ? 7.606 -20.527 -3.319 1.00 83.62 110 ALA A N 1
ATOM 897 C CA . ALA A 1 110 ? 8.173 -20.142 -4.610 1.00 83.62 110 ALA A CA 1
ATOM 898 C C . ALA A 1 110 ? 9.703 -19.974 -4.583 1.00 83.62 110 ALA A C 1
ATOM 900 O O . ALA A 1 110 ? 10.363 -20.176 -5.598 1.00 83.62 110 ALA A O 1
ATOM 901 N N . LYS A 1 111 ? 10.288 -19.614 -3.434 1.00 80.75 111 LYS A N 1
ATOM 902 C CA . LYS A 1 111 ? 11.748 -19.577 -3.262 1.00 80.75 111 LYS A CA 1
ATOM 903 C C . LYS A 1 111 ? 12.355 -20.985 -3.228 1.00 80.75 111 LYS A C 1
ATOM 905 O O . LYS A 1 111 ? 13.500 -21.145 -3.629 1.00 80.75 111 LYS A O 1
ATOM 910 N N . GLN A 1 112 ? 11.615 -21.979 -2.733 1.00 82.44 112 GLN A N 1
ATOM 911 C CA . GLN A 1 112 ? 12.083 -23.366 -2.624 1.00 82.44 112 GLN A CA 1
ATOM 912 C C . GLN A 1 112 ? 11.878 -24.172 -3.912 1.00 82.44 112 GLN A C 1
ATOM 914 O O . GLN A 1 112 ? 12.739 -24.969 -4.26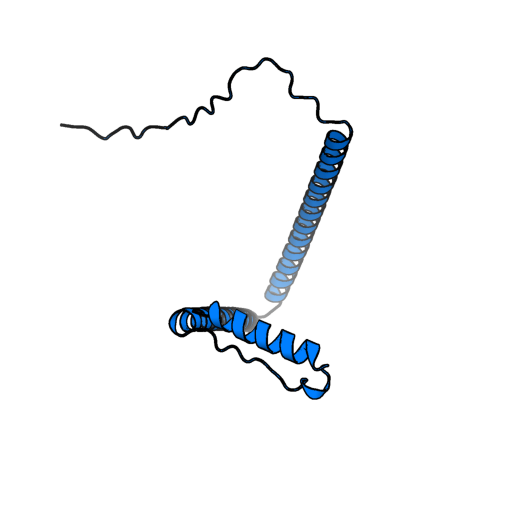6 1.00 82.44 112 GLN A O 1
ATOM 919 N N . HIS A 1 113 ? 10.756 -23.969 -4.603 1.00 80.00 113 HIS A N 1
ATOM 920 C CA . HIS A 1 113 ? 10.354 -24.772 -5.766 1.00 80.00 113 HIS A CA 1
ATOM 921 C C . HIS A 1 113 ? 10.432 -24.022 -7.105 1.00 80.00 113 HIS A C 1
ATOM 923 O O . HIS A 1 113 ? 10.113 -24.600 -8.139 1.00 80.00 113 HIS A O 1
ATOM 929 N N . GLY A 1 114 ? 10.831 -22.745 -7.098 1.00 77.62 114 GLY A N 1
ATOM 930 C CA . GLY A 1 114 ? 10.743 -21.861 -8.261 1.00 77.62 114 GLY A CA 1
ATOM 931 C C . GLY A 1 114 ? 9.361 -21.204 -8.406 1.00 77.62 114 GLY A C 1
ATOM 932 O O . GLY A 1 114 ? 8.371 -21.613 -7.794 1.00 77.62 114 GLY A O 1
ATOM 933 N N . GLN A 1 115 ? 9.286 -20.129 -9.197 1.00 78.88 115 GLN A N 1
ATOM 934 C CA . GLN A 1 115 ? 8.016 -19.482 -9.545 1.00 78.88 115 GLN A CA 1
ATOM 935 C C . GLN A 1 115 ? 7.443 -20.101 -10.820 1.00 78.88 115 GLN A C 1
ATOM 937 O O . GLN A 1 115 ? 8.129 -20.174 -11.835 1.00 78.88 115 GLN A O 1
ATOM 942 N N . ASN A 1 116 ? 6.157 -20.455 -10.803 1.00 81.94 116 ASN A N 1
ATOM 943 C CA . ASN A 1 116 ? 5.442 -20.828 -12.022 1.00 81.94 116 ASN A CA 1
ATOM 944 C C . ASN A 1 116 ? 5.213 -19.574 -12.876 1.00 81.94 116 ASN A C 1
ATOM 946 O O . ASN A 1 116 ? 4.344 -18.757 -12.562 1.00 81.94 116 ASN A O 1
ATOM 950 N N . ILE A 1 117 ? 5.997 -19.423 -13.942 1.00 83.44 117 ILE A N 1
ATOM 951 C CA . ILE A 1 117 ? 5.842 -18.359 -14.936 1.00 83.44 117 ILE A CA 1
ATOM 952 C C . ILE A 1 117 ? 5.140 -18.946 -16.156 1.00 83.44 117 ILE A C 1
ATOM 954 O O . ILE A 1 117 ? 5.586 -19.942 -16.718 1.00 83.44 117 ILE A O 1
ATOM 958 N N . VAL A 1 118 ? 4.039 -18.320 -16.567 1.00 88.69 118 VAL A N 1
ATOM 959 C CA . VAL A 1 118 ? 3.308 -18.681 -17.785 1.00 88.69 118 VAL A CA 1
ATOM 960 C C . VAL A 1 118 ? 3.502 -17.563 -18.796 1.00 88.69 118 VAL A C 1
ATOM 962 O O . VAL A 1 118 ? 3.190 -16.407 -18.511 1.00 88.69 118 VAL A O 1
ATOM 965 N N . LEU A 1 119 ? 4.027 -17.912 -19.966 1.00 89.75 119 LEU A N 1
ATOM 966 C CA . LEU A 1 119 ? 4.124 -17.011 -21.106 1.00 89.75 119 LEU A CA 1
ATOM 967 C C . LEU A 1 119 ? 2.894 -17.233 -21.983 1.00 89.75 119 LEU A C 1
ATOM 969 O O . LEU A 1 119 ? 2.750 -18.290 -22.594 1.00 89.75 119 LEU A O 1
ATOM 973 N N . ASP A 1 120 ? 1.994 -16.256 -22.009 1.00 93.00 120 ASP A N 1
ATOM 974 C CA . ASP A 1 120 ? 0.872 -16.273 -22.942 1.00 93.00 120 ASP A CA 1
ATOM 975 C C . ASP A 1 120 ? 1.380 -15.924 -24.346 1.00 93.00 120 ASP A C 1
ATOM 977 O O . ASP A 1 120 ? 2.044 -14.907 -24.530 1.00 93.00 120 ASP A O 1
ATOM 981 N N . LEU A 1 121 ? 1.097 -16.784 -25.323 1.00 93.25 121 LEU A N 1
ATOM 982 C CA . LEU A 1 121 ? 1.515 -16.636 -26.720 1.00 93.25 121 LEU A CA 1
ATOM 983 C C . LEU A 1 121 ? 0.315 -16.512 -27.672 1.00 93.25 121 LEU A C 1
ATOM 985 O O . LEU A 1 121 ? 0.472 -16.651 -28.888 1.00 93.25 121 LEU A O 1
ATOM 989 N N . GLN A 1 122 ? -0.889 -16.234 -27.153 1.00 92.69 122 GLN A N 1
ATOM 990 C CA . GLN A 1 122 ? -2.114 -16.129 -27.959 1.00 92.69 122 GLN A CA 1
ATOM 991 C C . GLN A 1 122 ? -2.119 -14.967 -28.973 1.00 92.69 122 GLN A C 1
ATOM 993 O O . GLN A 1 122 ? -3.017 -14.889 -29.808 1.00 92.69 122 GLN A O 1
ATOM 998 N N . PHE A 1 123 ? -1.105 -14.099 -28.972 1.00 93.19 123 PHE A N 1
ATOM 999 C CA . PHE A 1 123 ? -0.961 -12.968 -29.896 1.00 93.19 123 PHE A CA 1
ATOM 1000 C C . PHE A 1 123 ? 0.012 -13.215 -31.062 1.00 93.19 123 PHE A C 1
ATOM 1002 O O . PHE A 1 123 ? 0.275 -12.295 -31.832 1.00 93.19 123 PHE A O 1
ATOM 1009 N N . SER A 1 124 ? 0.536 -14.433 -31.237 1.00 88.56 124 SER A N 1
ATOM 1010 C CA . SER A 1 124 ? 1.527 -14.745 -32.286 1.00 88.56 124 SER A CA 1
ATOM 1011 C C . SER A 1 124 ? 1.071 -14.390 -33.709 1.00 88.56 124 SER A C 1
ATOM 1013 O O . SER A 1 124 ? 1.880 -13.982 -34.536 1.00 88.56 124 SER A O 1
ATOM 1015 N N . HIS A 1 125 ? -0.232 -14.477 -33.982 1.00 92.69 125 HIS A N 1
ATOM 1016 C CA . HIS A 1 125 ? -0.846 -14.126 -35.265 1.00 92.69 125 HIS A CA 1
ATOM 1017 C C . HIS A 1 125 ? -0.820 -12.620 -35.589 1.00 92.69 125 HIS A C 1
ATOM 1019 O O . HIS A 1 125 ? -1.013 -12.245 -36.742 1.00 92.69 125 HIS A O 1
ATOM 1025 N N . LEU A 1 126 ? -0.596 -11.758 -34.592 1.00 95.38 126 LEU A N 1
ATOM 1026 C CA . LEU A 1 126 ? -0.471 -10.306 -34.766 1.00 95.38 126 LEU A CA 1
ATOM 1027 C C . LEU A 1 126 ? 0.980 -9.866 -34.999 1.00 95.38 126 LEU A C 1
ATOM 1029 O O . LEU A 1 126 ? 1.227 -8.682 -35.207 1.00 95.38 126 LEU A O 1
ATOM 1033 N N . MET A 1 127 ? 1.935 -10.798 -34.936 1.00 94.31 127 MET A N 1
ATOM 1034 C CA . MET A 1 127 ? 3.360 -10.504 -35.009 1.00 94.31 127 MET A CA 1
ATOM 1035 C C . MET A 1 127 ? 3.904 -10.729 -36.416 1.00 94.31 127 MET A C 1
ATOM 1037 O O . MET A 1 127 ? 3.565 -11.688 -37.111 1.00 94.31 127 MET A O 1
ATOM 1041 N N . THR A 1 128 ? 4.822 -9.862 -36.817 1.00 95.94 128 THR A N 1
ATOM 1042 C CA . THR A 1 128 ? 5.644 -10.057 -38.008 1.00 95.94 128 THR A CA 1
ATOM 1043 C C . THR A 1 128 ? 6.665 -11.184 -37.782 1.00 95.94 128 THR A C 1
ATOM 1045 O O . THR A 1 128 ? 7.071 -11.444 -36.645 1.00 95.94 128 THR A O 1
ATOM 1048 N N . PRO A 1 129 ? 7.176 -11.832 -38.846 1.00 95.56 129 PRO A N 1
ATOM 1049 C CA . PRO A 1 129 ? 8.200 -12.873 -38.714 1.00 95.56 129 PRO A CA 1
ATOM 1050 C C . PRO A 1 129 ? 9.459 -12.421 -37.953 1.00 95.56 129 PRO A C 1
ATOM 1052 O O . PRO A 1 129 ? 10.056 -13.195 -37.207 1.00 95.56 129 PRO A O 1
ATOM 1055 N N . SER A 1 130 ? 9.856 -11.153 -38.094 1.00 96.06 130 SER A N 1
ATOM 1056 C CA . SER A 1 130 ? 10.966 -10.557 -37.341 1.00 96.06 130 SER A CA 1
ATOM 1057 C C . SER A 1 130 ? 10.689 -10.466 -35.841 1.00 96.06 130 SER A C 1
ATOM 1059 O O . SER A 1 130 ? 11.572 -10.753 -35.034 1.00 96.06 130 SER A O 1
ATOM 1061 N N . GLU A 1 131 ? 9.469 -10.096 -35.454 1.00 94.69 131 GLU A N 1
ATOM 1062 C CA . GLU A 1 131 ? 9.073 -10.011 -34.047 1.00 94.69 131 GLU A CA 1
ATOM 1063 C C . GLU A 1 131 ? 8.967 -11.401 -33.420 1.00 94.69 131 GLU A C 1
ATOM 1065 O O . GLU A 1 131 ? 9.371 -11.576 -32.274 1.00 94.69 131 GLU A O 1
ATOM 1070 N N . ILE A 1 132 ? 8.509 -12.403 -34.179 1.00 95.12 132 ILE A N 1
ATOM 1071 C CA . ILE A 1 132 ? 8.500 -13.806 -33.741 1.00 95.12 132 ILE A CA 1
ATOM 1072 C C . ILE A 1 132 ? 9.930 -14.285 -33.456 1.00 95.12 132 ILE A C 1
ATOM 1074 O O . ILE A 1 132 ? 10.187 -14.860 -32.401 1.00 95.12 132 ILE A O 1
ATOM 1078 N N . ASN A 1 133 ? 10.885 -13.997 -34.344 1.00 95.31 133 ASN A N 1
ATOM 1079 C CA . ASN A 1 133 ? 12.291 -14.354 -34.123 1.00 95.31 133 ASN A CA 1
ATOM 1080 C C . ASN A 1 133 ? 12.885 -13.653 -32.890 1.00 95.31 133 ASN A C 1
ATOM 1082 O O . ASN A 1 133 ? 13.604 -14.278 -32.109 1.00 95.31 133 ASN A O 1
ATOM 1086 N N . SER A 1 134 ? 12.554 -12.375 -32.688 1.00 95.75 134 SER A N 1
ATOM 1087 C CA . SER A 1 134 ? 12.940 -11.630 -31.484 1.00 95.75 134 SER A CA 1
ATOM 1088 C C . SER A 1 134 ? 12.337 -12.253 -30.220 1.00 95.75 134 SER A C 1
ATOM 1090 O O . SER A 1 134 ? 13.045 -12.464 -29.238 1.00 95.75 134 SER A O 1
ATOM 1092 N N . LEU A 1 135 ? 11.058 -12.638 -30.256 1.00 94.38 135 LEU A N 1
ATOM 1093 C CA . LEU A 1 135 ? 10.378 -13.292 -29.140 1.00 94.38 135 LEU A CA 1
ATOM 1094 C C . LEU A 1 135 ? 11.032 -14.629 -28.778 1.00 94.38 135 LEU A C 1
ATOM 1096 O O . LEU A 1 135 ? 11.264 -14.890 -27.602 1.00 94.38 135 LEU A O 1
ATOM 1100 N N . VAL A 1 136 ? 11.398 -15.453 -29.763 1.00 93.94 136 VAL A N 1
ATOM 1101 C CA . VAL A 1 136 ? 12.115 -16.717 -29.520 1.00 93.94 136 VAL A CA 1
ATOM 1102 C C . VAL A 1 136 ? 13.436 -16.467 -28.789 1.00 93.94 136 VAL A C 1
ATOM 1104 O O . VAL A 1 136 ? 13.733 -17.147 -27.807 1.00 93.94 136 VAL A O 1
ATOM 1107 N N . GLN A 1 137 ? 14.204 -15.460 -29.214 1.00 94.31 137 GLN A N 1
ATOM 1108 C CA . GLN A 1 137 ? 15.451 -15.084 -28.540 1.00 94.31 137 GLN A CA 1
ATOM 1109 C C . GLN A 1 137 ? 15.205 -14.582 -27.114 1.00 94.31 137 GLN A C 1
ATOM 1111 O O . GLN A 1 137 ? 15.953 -14.936 -26.205 1.00 94.31 137 GLN A O 1
ATOM 1116 N N . GLN A 1 138 ? 14.150 -13.795 -26.900 1.00 92.75 138 GLN A N 1
ATOM 1117 C CA . GLN A 1 138 ? 13.771 -13.304 -25.575 1.00 92.75 138 GLN A CA 1
ATOM 1118 C C . GLN A 1 138 ? 13.370 -14.447 -24.636 1.00 92.75 138 GLN A C 1
ATOM 1120 O O . GLN A 1 138 ? 13.817 -14.466 -23.492 1.00 92.75 138 GLN A O 1
ATOM 1125 N N . VAL A 1 139 ? 12.582 -15.419 -25.111 1.00 91.62 139 VAL A N 1
ATOM 1126 C CA . VAL A 1 139 ? 12.197 -16.610 -24.333 1.00 91.62 139 VAL A CA 1
ATOM 1127 C C . VAL A 1 139 ? 13.421 -17.460 -24.006 1.00 91.62 139 VAL A C 1
ATOM 1129 O O . VAL A 1 139 ? 13.599 -17.862 -22.857 1.00 91.62 139 VAL A O 1
ATOM 1132 N N . PHE A 1 140 ? 14.301 -17.681 -24.986 1.00 91.25 140 PHE A N 1
ATOM 1133 C CA . PHE A 1 140 ? 15.556 -18.399 -24.779 1.00 91.25 140 PHE A CA 1
ATOM 1134 C C . PHE A 1 140 ? 16.428 -17.711 -23.724 1.00 91.25 140 PHE A C 1
ATOM 1136 O O . PHE A 1 140 ? 16.836 -18.343 -22.751 1.00 91.25 140 PHE A O 1
ATOM 1143 N N . PHE A 1 141 ? 16.660 -16.405 -23.860 1.00 91.06 141 PHE A N 1
ATOM 1144 C CA . PHE A 1 141 ? 17.447 -15.645 -22.896 1.00 91.06 141 PHE A CA 1
ATOM 1145 C C . PHE A 1 141 ? 16.805 -15.677 -21.507 1.00 91.06 141 PHE A C 1
ATOM 1147 O O . PHE A 1 141 ? 17.485 -15.995 -20.543 1.00 91.06 141 PHE A O 1
ATOM 1154 N N . ALA A 1 142 ? 15.495 -15.443 -21.389 1.00 85.25 142 ALA A N 1
ATOM 1155 C CA . ALA A 1 142 ? 14.788 -15.503 -20.109 1.00 85.25 142 ALA A CA 1
ATOM 1156 C C . ALA A 1 142 ? 14.919 -16.875 -19.422 1.00 85.25 142 ALA A C 1
ATOM 1158 O O . ALA A 1 142 ? 15.091 -16.925 -18.205 1.00 85.25 142 ALA A O 1
ATOM 1159 N N . SER A 1 143 ? 14.903 -17.972 -20.190 1.00 81.62 143 SER A N 1
ATOM 1160 C CA . SER A 1 143 ? 15.077 -19.334 -19.665 1.00 81.62 143 SER A CA 1
ATOM 1161 C C . SER A 1 143 ? 16.459 -19.592 -19.053 1.00 81.62 143 SER A C 1
ATOM 1163 O O . SER A 1 143 ? 16.567 -20.380 -18.121 1.00 81.62 143 SER A O 1
ATOM 1165 N N . LEU A 1 144 ? 17.502 -18.890 -19.511 1.00 83.25 144 LEU A N 1
ATOM 1166 C CA . LEU A 1 144 ? 18.870 -19.036 -18.996 1.00 83.25 144 LEU A CA 1
ATOM 1167 C C . LEU A 1 144 ? 19.088 -18.370 -17.628 1.00 83.25 144 LEU A C 1
ATOM 1169 O O . LEU A 1 144 ? 20.053 -18.697 -16.943 1.00 83.25 144 LEU A O 1
ATOM 1173 N N . PHE A 1 145 ? 18.221 -17.432 -17.236 1.00 71.12 145 PHE A N 1
ATOM 1174 C CA . PHE A 1 145 ? 18.309 -16.704 -15.960 1.00 71.12 145 PHE A CA 1
ATOM 1175 C C . PHE A 1 145 ? 17.239 -17.130 -14.946 1.00 71.12 145 PHE A C 1
ATOM 1177 O O . PHE A 1 145 ? 17.115 -16.510 -13.887 1.00 71.12 145 PHE A O 1
ATOM 1184 N N . LEU A 1 146 ? 16.462 -18.169 -15.260 1.00 65.56 146 LEU A N 1
ATOM 1185 C CA . LEU A 1 146 ? 15.546 -18.800 -14.317 1.00 65.56 146 LEU A CA 1
ATOM 1186 C C . LEU A 1 146 ? 16.318 -19.873 -13.520 1.00 65.56 146 LEU A C 1
ATOM 1188 O O . LEU A 1 146 ? 16.986 -20.696 -14.144 1.00 65.56 146 LEU A O 1
ATOM 1192 N N . PRO A 1 147 ? 16.302 -19.816 -12.172 1.00 60.09 147 PRO A N 1
ATOM 1193 C CA . PRO A 1 147 ? 17.035 -20.739 -11.304 1.00 60.09 147 PRO A CA 1
ATOM 1194 C C . PRO A 1 147 ? 16.474 -22.164 -11.315 1.00 60.09 147 PRO A C 1
ATOM 1196 O O . PRO A 1 147 ? 15.257 -22.323 -11.572 1.00 60.09 147 PRO A O 1
#

Organism: Camellia sinensis var. sinensis (NCBI:txid542762)

InterPro domains:
  IPR007356 tRNA (guanine(9)-N1)-methyltransferase, eukaryotic [PF27710] (25-141)
  IPR007356 tRNA (guanine(9)-N1)-methyltransferase, eukaryotic [PTHR13563] (3-140)
  IPR038459 tRNA methyltransferase TRM10-type domain superfamily [G3DSA:3.40.1280.30] (94-143)